Protein AF-A0A4Q5WA92-F1 (afdb_monomer_lite)

Sequence (61 aa):
MAPAKAHVLPDQLAANLKVWFVGTAAGPRSAAERAYYAHPGNRFWRAVHEAGITPRQFAPH

Foldseek 3Di:
DDDADLQDQDDDDDPPDPDDDDDDGADPQCSVVSWRQQPPPRCVQVVCVVVVVDVDRDHTD

Radius of gyration: 12.57 Å; chains: 1; bounding box: 30×17×33 Å

pLDDT: mean 89.81, std 10.94, range [53.72, 98.31]

Secondary structure (DSSP, 8-state):
-PPPPTTPPPP---TT-S-----S---HHHHHHT-TT-STT--HHHHHHHTTSSSS-----

Structure (mmCIF, N/CA/C/O backbone):
data_AF-A0A4Q5WA92-F1
#
_entry.id   AF-A0A4Q5WA92-F1
#
loop_
_atom_site.group_PDB
_atom_site.id
_atom_site.type_symbol
_atom_site.label_atom_id
_atom_site.label_alt_id
_atom_site.label_comp_id
_atom_site.label_asym_id
_atom_site.label_entity_id
_atom_site.label_seq_id
_atom_site.pdbx_PDB_ins_code
_atom_site.Cartn_x
_atom_site.Cartn_y
_atom_site.Cartn_z
_atom_site.occupancy
_atom_site.B_iso_or_equiv
_atom_site.auth_seq_id
_atom_site.auth_comp_id
_atom_site.auth_asym_id
_atom_site.auth_atom_id
_atom_site.pdbx_PDB_model_num
ATOM 1 N N . MET A 1 1 ? -15.354 -10.756 -16.819 1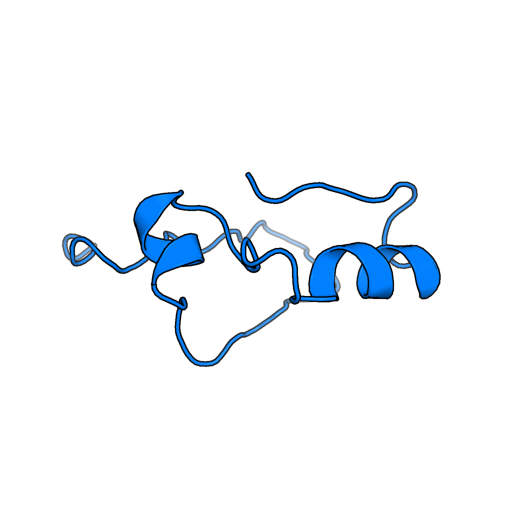.00 54.31 1 MET A N 1
ATOM 2 C CA . MET A 1 1 ? -14.185 -10.001 -16.319 1.00 54.31 1 MET A CA 1
ATOM 3 C C . MET A 1 1 ? -13.078 -10.146 -17.355 1.00 54.31 1 MET A C 1
ATOM 5 O O . MET A 1 1 ? -12.800 -11.277 -17.732 1.00 54.31 1 MET A O 1
ATOM 9 N N . ALA A 1 2 ? -12.555 -9.051 -17.915 1.00 53.72 2 ALA A N 1
ATOM 10 C CA . ALA A 1 2 ? -11.483 -9.122 -18.917 1.00 53.72 2 ALA A CA 1
ATOM 11 C C . ALA A 1 2 ? -10.184 -9.643 -18.268 1.00 53.72 2 ALA A C 1
ATOM 13 O O . ALA A 1 2 ? -9.978 -9.384 -17.079 1.00 53.72 2 ALA A O 1
ATOM 14 N N . PRO A 1 3 ? -9.315 -10.371 -18.993 1.00 56.34 3 PRO A N 1
ATOM 15 C CA . PRO A 1 3 ? -8.062 -10.848 -18.421 1.00 56.34 3 PRO A CA 1
ATOM 16 C C . PRO A 1 3 ? -7.193 -9.655 -18.009 1.00 56.34 3 PRO A C 1
ATOM 18 O O . PRO A 1 3 ? -6.979 -8.727 -18.794 1.00 56.34 3 PRO A O 1
ATOM 21 N N . ALA A 1 4 ? -6.696 -9.670 -16.771 1.00 60.31 4 ALA A N 1
ATOM 22 C CA . ALA A 1 4 ? -5.745 -8.673 -16.303 1.00 60.31 4 ALA A CA 1
ATOM 23 C C . ALA A 1 4 ? -4.487 -8.734 -17.184 1.00 60.31 4 ALA A C 1
ATOM 25 O O . ALA A 1 4 ? -3.923 -9.809 -17.407 1.00 60.31 4 ALA A O 1
ATOM 26 N N . LYS A 1 5 ? -4.045 -7.585 -17.713 1.00 66.31 5 LYS A N 1
ATOM 27 C CA . LYS A 1 5 ? -2.746 -7.494 -18.400 1.00 66.31 5 LYS A CA 1
ATOM 28 C C . LYS A 1 5 ? -1.655 -7.950 -17.425 1.00 66.31 5 LYS A C 1
ATOM 30 O O . LYS A 1 5 ? -1.787 -7.717 -16.231 1.00 66.31 5 LYS A O 1
ATOM 35 N N . ALA A 1 6 ? -0.558 -8.528 -17.919 1.00 67.00 6 ALA A N 1
ATOM 36 C CA . ALA A 1 6 ? 0.504 -9.131 -17.094 1.00 67.00 6 ALA A CA 1
ATOM 37 C C . ALA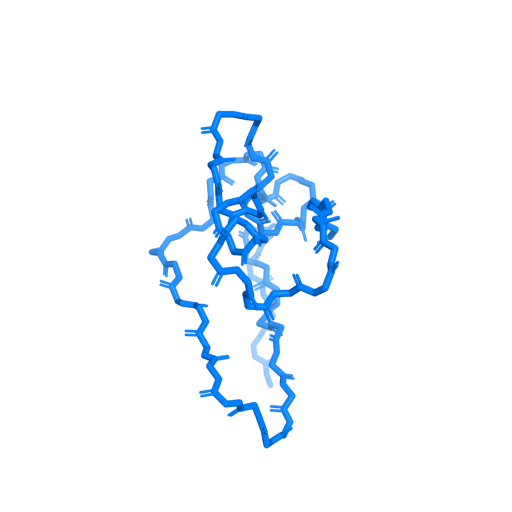 A 1 6 ? 1.105 -8.219 -15.996 1.00 67.00 6 ALA A C 1
ATOM 39 O O . ALA A 1 6 ? 1.763 -8.714 -15.086 1.00 67.00 6 ALA A O 1
ATOM 40 N N . HIS A 1 7 ? 0.872 -6.906 -16.068 1.00 72.75 7 HIS A N 1
ATOM 41 C CA . HIS A 1 7 ? 1.352 -5.895 -15.120 1.00 72.75 7 HIS A CA 1
ATOM 42 C C . HIS A 1 7 ? 0.243 -5.270 -14.255 1.00 72.75 7 HIS A C 1
ATOM 44 O O . HIS A 1 7 ? 0.510 -4.347 -13.489 1.00 72.75 7 HIS A O 1
ATOM 50 N N . VAL A 1 8 ? -1.003 -5.727 -14.402 1.00 82.75 8 VAL A N 1
ATOM 51 C CA . VAL A 1 8 ? -2.155 -5.260 -13.628 1.00 82.75 8 VAL A CA 1
ATOM 52 C C . VAL A 1 8 ? -2.356 -6.217 -12.461 1.00 82.75 8 VAL A C 1
ATOM 54 O O . VAL A 1 8 ? -2.625 -7.401 -12.657 1.00 82.75 8 VAL A O 1
ATOM 57 N N . LEU A 1 9 ? -2.205 -5.694 -11.248 1.00 89.56 9 LEU A N 1
ATOM 58 C CA . LEU A 1 9 ? -2.536 -6.421 -10.029 1.00 89.56 9 LEU A CA 1
ATOM 59 C C . LEU A 1 9 ? -4.062 -6.429 -9.853 1.00 89.56 9 LEU A C 1
ATOM 61 O O . LEU A 1 9 ? -4.717 -5.457 -10.237 1.00 89.56 9 LEU A O 1
ATOM 65 N N . PRO A 1 10 ? -4.636 -7.510 -9.302 1.00 90.12 10 PRO A N 1
ATOM 66 C CA . PRO A 1 10 ? -6.050 -7.540 -8.967 1.00 90.12 10 PRO A CA 1
ATOM 67 C C . PRO A 1 10 ? -6.343 -6.593 -7.799 1.00 90.12 10 PRO A C 1
ATOM 69 O O . PRO A 1 10 ? -5.588 -6.556 -6.824 1.00 90.12 10 PRO A O 1
ATOM 72 N N . ASP A 1 11 ? -7.472 -5.890 -7.872 1.00 91.12 11 ASP A N 1
ATOM 73 C CA . ASP A 1 11 ? -7.944 -5.044 -6.778 1.00 91.12 11 ASP A CA 1
ATOM 74 C C . ASP A 1 11 ? -8.154 -5.869 -5.499 1.00 91.12 11 ASP A C 1
ATOM 76 O O . ASP A 1 11 ? -8.771 -6.936 -5.513 1.00 91.12 11 ASP A O 1
ATOM 80 N N . GLN A 1 12 ? -7.658 -5.349 -4.375 1.00 90.44 12 GLN A N 1
ATOM 81 C CA . GLN A 1 12 ? -7.801 -5.956 -3.050 1.00 90.44 12 GLN A CA 1
ATOM 82 C C . GLN A 1 12 ? -8.909 -5.238 -2.281 1.00 90.44 12 GLN A C 1
ATOM 84 O O . GLN A 1 12 ? -8.654 -4.352 -1.465 1.00 90.44 12 GLN A O 1
ATOM 89 N N . LEU A 1 13 ? -10.157 -5.594 -2.589 1.00 92.69 13 LEU A N 1
ATOM 90 C CA . LEU A 1 13 ? -11.348 -4.980 -2.007 1.00 92.69 13 LEU A CA 1
ATOM 91 C C . LEU A 1 13 ? -12.230 -6.028 -1.327 1.00 92.69 13 LEU A C 1
ATOM 93 O O . LEU A 1 13 ? -12.360 -7.161 -1.785 1.00 92.69 13 LEU A O 1
ATOM 97 N N . ALA A 1 14 ? -12.867 -5.617 -0.236 1.00 92.56 14 ALA A N 1
ATOM 98 C CA . ALA A 1 14 ? -13.835 -6.407 0.506 1.00 92.56 14 ALA A CA 1
ATOM 99 C C . ALA A 1 14 ? -15.099 -5.576 0.764 1.00 92.56 14 ALA A C 1
ATOM 101 O O . ALA A 1 14 ? -15.078 -4.342 0.724 1.00 92.56 14 ALA A O 1
ATOM 102 N N . ALA A 1 15 ? -16.211 -6.253 1.047 1.00 95.81 15 ALA A N 1
ATOM 103 C CA . ALA A 1 15 ? -17.426 -5.573 1.475 1.00 95.81 15 ALA A CA 1
ATOM 104 C C . ALA A 1 15 ? -17.194 -4.833 2.807 1.00 95.81 15 ALA A C 1
ATOM 106 O O . ALA A 1 15 ? -16.436 -5.292 3.660 1.00 95.81 15 ALA A O 1
ATOM 107 N N . ASN A 1 16 ? -17.887 -3.705 2.997 1.00 95.06 16 ASN A N 1
ATOM 108 C CA . ASN A 1 16 ? -17.898 -2.925 4.245 1.00 95.06 16 ASN A CA 1
ATOM 109 C C . ASN A 1 16 ? -16.535 -2.351 4.685 1.00 95.06 16 ASN A C 1
ATOM 111 O O . ASN A 1 16 ? -16.323 -2.060 5.864 1.00 95.06 16 ASN A O 1
ATOM 115 N N . LEU A 1 17 ? -15.605 -2.160 3.748 1.00 94.56 17 LEU A N 1
ATOM 116 C CA . LEU A 1 17 ? -14.367 -1.426 4.000 1.00 94.56 17 LEU A CA 1
ATOM 117 C C . LEU A 1 17 ? -14.661 0.039 4.367 1.00 94.56 17 LEU A C 1
ATOM 119 O O . LEU A 1 17 ? -15.436 0.713 3.694 1.00 94.56 17 LEU A O 1
ATOM 123 N N . LYS A 1 18 ? -13.987 0.544 5.406 1.00 94.12 18 LYS A N 1
ATOM 124 C CA . LYS A 1 18 ? -14.103 1.943 5.863 1.00 94.12 18 LYS A CA 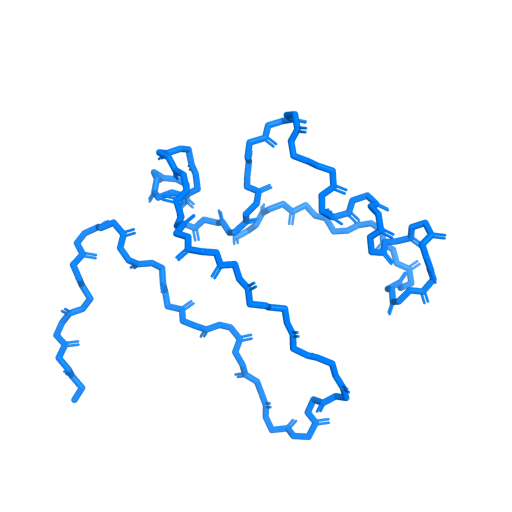1
ATOM 125 C C . LYS A 1 18 ? -13.193 2.912 5.100 1.00 94.12 18 LYS A C 1
ATOM 127 O O . LYS A 1 18 ? -13.463 4.105 5.077 1.00 94.12 18 LYS A O 1
ATOM 132 N N . VAL A 1 19 ? -12.101 2.406 4.523 1.00 93.19 19 VAL A N 1
ATOM 133 C CA . VAL A 1 19 ? -11.067 3.182 3.820 1.00 93.19 19 VAL A CA 1
ATOM 134 C C . VAL A 1 19 ? -10.550 2.363 2.645 1.00 93.19 19 VAL A C 1
ATOM 136 O O . VAL A 1 19 ? -10.257 1.179 2.818 1.00 93.19 19 VAL A O 1
ATOM 139 N N . TRP A 1 20 ? -10.438 2.984 1.468 1.00 94.06 20 TRP A N 1
ATOM 140 C CA . TRP A 1 20 ? -9.851 2.393 0.260 1.00 94.06 20 TRP A CA 1
ATOM 141 C C . TRP A 1 20 ? -8.619 3.203 -0.148 1.00 94.06 20 TRP A C 1
ATOM 143 O O . TRP A 1 20 ? -8.659 4.433 -0.156 1.00 94.06 20 TRP A O 1
ATOM 153 N N . PHE A 1 21 ? -7.534 2.521 -0.512 1.00 94.19 21 PHE A N 1
ATOM 154 C CA . PHE A 1 21 ? -6.325 3.160 -1.026 1.00 94.19 21 PHE A CA 1
ATOM 155 C C . PHE A 1 21 ? -6.269 2.996 -2.542 1.00 94.19 21 PHE A C 1
ATOM 157 O O . PHE A 1 21 ? -6.248 1.875 -3.043 1.00 94.19 21 PHE A O 1
ATOM 164 N N . VAL A 1 22 ? -6.234 4.114 -3.268 1.00 94.25 22 VAL A N 1
ATOM 165 C CA . VAL A 1 22 ? -6.190 4.127 -4.736 1.00 94.25 22 VAL A CA 1
ATOM 166 C C . VAL A 1 22 ? -4.862 4.730 -5.182 1.00 94.25 22 VAL A C 1
ATOM 168 O O . VAL A 1 22 ? -4.597 5.912 -4.969 1.00 94.25 22 VAL A O 1
ATOM 171 N N . GLY A 1 23 ? -3.994 3.897 -5.756 1.00 90.38 23 GLY A N 1
ATOM 172 C CA . GLY A 1 23 ? -2.758 4.337 -6.407 1.00 90.38 23 GLY A CA 1
ATOM 173 C C . GLY A 1 23 ? -2.987 4.751 -7.864 1.00 90.38 23 GLY A C 1
ATOM 174 O O . GLY A 1 23 ? -4.058 4.538 -8.419 1.00 90.38 23 GLY A O 1
ATOM 175 N N . THR A 1 24 ? -1.964 5.319 -8.506 1.00 89.75 24 THR A N 1
ATOM 176 C CA . THR A 1 24 ? -2.017 5.694 -9.931 1.00 89.75 24 THR A CA 1
ATOM 177 C C . THR A 1 24 ? -1.769 4.497 -10.849 1.00 89.75 24 THR A C 1
ATOM 179 O O . THR A 1 24 ? -2.617 4.138 -11.658 1.00 89.75 24 THR A O 1
ATOM 182 N N . ALA A 1 25 ? -0.605 3.863 -10.719 1.00 88.19 25 ALA A N 1
ATOM 183 C CA . ALA A 1 25 ? -0.231 2.656 -11.443 1.00 88.19 25 ALA A CA 1
ATOM 184 C C . ALA A 1 25 ? 0.745 1.824 -10.605 1.00 88.19 25 ALA A C 1
ATOM 186 O O . ALA A 1 25 ? 1.528 2.364 -9.817 1.00 88.19 25 ALA A O 1
ATOM 187 N N . ALA A 1 26 ? 0.725 0.504 -10.790 1.00 88.31 26 ALA A N 1
ATOM 188 C CA . ALA A 1 26 ? 1.722 -0.362 -10.182 1.00 88.31 26 ALA A CA 1
ATOM 189 C C . ALA A 1 26 ? 3.102 -0.077 -10.796 1.00 88.31 26 ALA A C 1
ATOM 191 O O . ALA A 1 26 ? 3.292 -0.176 -12.008 1.00 88.31 26 ALA A O 1
ATOM 192 N N . GLY A 1 27 ? 4.075 0.274 -9.952 1.00 90.44 27 GLY A N 1
ATOM 193 C CA . GLY A 1 27 ? 5.466 0.396 -10.383 1.00 90.44 27 GLY A CA 1
ATOM 194 C C . GLY A 1 27 ? 6.062 -0.966 -10.781 1.00 90.44 27 GLY A C 1
ATOM 195 O O . GLY A 1 27 ? 5.522 -2.000 -10.382 1.00 90.44 27 GLY A O 1
ATOM 196 N N . PRO A 1 28 ? 7.207 -1.001 -11.490 1.00 90.75 28 PRO A N 1
ATOM 197 C CA . PRO A 1 28 ? 7.781 -2.238 -12.034 1.00 90.75 28 PRO A CA 1
ATOM 198 C C . PRO A 1 28 ? 7.977 -3.351 -10.998 1.00 90.75 28 PRO A C 1
ATOM 200 O O . PRO A 1 28 ? 7.626 -4.499 -11.249 1.00 90.75 28 PRO A O 1
ATOM 203 N N . ARG A 1 29 ? 8.476 -3.004 -9.804 1.00 91.94 29 ARG A N 1
ATOM 204 C CA . ARG A 1 29 ? 8.669 -3.968 -8.712 1.00 91.94 29 ARG A CA 1
ATOM 205 C C . ARG A 1 29 ? 7.349 -4.514 -8.170 1.00 91.94 29 ARG A C 1
ATOM 207 O O . ARG A 1 29 ? 7.226 -5.715 -7.993 1.00 91.94 29 ARG A O 1
ATOM 214 N N . SER A 1 30 ? 6.350 -3.652 -7.981 1.00 93.44 30 SER A N 1
ATOM 215 C CA . SER A 1 30 ? 5.002 -4.080 -7.591 1.00 93.44 30 SER A CA 1
ATOM 216 C C . SER A 1 30 ? 4.357 -4.988 -8.633 1.00 93.44 30 SER A C 1
ATOM 218 O O . SER A 1 30 ? 3.740 -5.980 -8.268 1.00 93.44 30 SER A O 1
ATOM 220 N N . ALA A 1 31 ? 4.531 -4.686 -9.921 1.00 92.38 31 ALA A N 1
ATOM 221 C CA . ALA A 1 31 ? 4.055 -5.536 -11.008 1.00 92.38 31 ALA A CA 1
ATOM 222 C C . ALA A 1 31 ? 4.756 -6.905 -11.024 1.00 92.38 31 ALA A C 1
ATOM 224 O O . ALA A 1 31 ? 4.090 -7.926 -11.178 1.00 92.38 31 ALA A O 1
ATOM 225 N N . ALA A 1 32 ? 6.079 -6.933 -10.835 1.00 91.12 32 ALA A N 1
ATOM 226 C CA . ALA A 1 32 ? 6.867 -8.164 -10.819 1.00 91.12 32 ALA A CA 1
ATOM 227 C C . ALA A 1 32 ? 6.548 -9.058 -9.609 1.00 91.12 32 ALA A C 1
ATOM 229 O O . ALA A 1 32 ? 6.361 -10.260 -9.770 1.00 91.12 32 ALA A O 1
ATOM 230 N N . GLU A 1 33 ? 6.450 -8.469 -8.415 1.00 91.25 33 GLU A N 1
ATOM 231 C CA . GLU A 1 33 ? 6.145 -9.190 -7.170 1.00 91.25 33 GLU A CA 1
ATOM 232 C C . GLU A 1 33 ? 4.643 -9.454 -6.988 1.00 91.25 33 GLU A C 1
ATOM 234 O O . GLU A 1 33 ? 4.259 -10.191 -6.089 1.00 91.25 33 GLU A O 1
ATOM 239 N N . ARG A 1 34 ? 3.791 -8.868 -7.843 1.00 91.50 34 ARG A N 1
ATOM 240 C CA . ARG A 1 34 ? 2.321 -8.876 -7.725 1.00 91.50 34 ARG A CA 1
ATOM 241 C C . ARG A 1 34 ? 1.804 -8.354 -6.380 1.00 91.50 34 ARG A C 1
ATOM 243 O O . ARG A 1 34 ? 0.686 -8.668 -5.991 1.00 91.50 34 ARG A O 1
ATOM 250 N N . ALA A 1 35 ? 2.585 -7.479 -5.752 1.00 92.88 35 ALA A N 1
ATOM 251 C CA . ALA A 1 35 ? 2.314 -6.886 -4.453 1.00 92.88 35 ALA A CA 1
ATOM 252 C C . ALA A 1 35 ? 2.239 -5.354 -4.541 1.00 92.88 35 ALA A C 1
ATOM 254 O O . ALA A 1 35 ? 3.139 -4.690 -5.078 1.00 92.88 35 ALA A O 1
ATOM 255 N N . TYR A 1 36 ? 1.184 -4.746 -3.996 1.00 94.69 36 TYR A N 1
ATOM 256 C CA . TYR A 1 36 ? 1.058 -3.285 -3.991 1.00 94.69 36 TYR A CA 1
ATOM 257 C C . TYR A 1 36 ? 2.094 -2.633 -3.064 1.00 94.69 36 TYR A C 1
ATOM 259 O O . TYR A 1 36 ? 2.367 -3.099 -1.957 1.00 94.69 36 TYR A O 1
ATOM 267 N N . TYR A 1 37 ? 2.657 -1.512 -3.529 1.00 95.50 37 TYR A N 1
ATOM 268 C CA . TYR A 1 37 ? 3.634 -0.702 -2.793 1.00 95.50 37 TYR A CA 1
ATOM 269 C C . TYR A 1 37 ? 4.909 -1.465 -2.381 1.00 95.50 37 TYR A C 1
ATOM 271 O O . TYR A 1 37 ? 5.463 -1.232 -1.311 1.00 95.50 37 TYR A O 1
ATOM 279 N N . ALA A 1 38 ? 5.400 -2.355 -3.248 1.00 95.44 38 ALA A N 1
ATOM 280 C CA . ALA A 1 38 ? 6.485 -3.291 -2.943 1.00 95.44 38 ALA A CA 1
ATOM 281 C C . ALA A 1 38 ? 7.905 -2.712 -3.041 1.00 95.44 38 ALA A C 1
ATOM 283 O O . ALA A 1 38 ? 8.883 -3.330 -2.626 1.00 95.44 38 ALA A O 1
ATOM 284 N N . HIS A 1 39 ? 8.053 -1.512 -3.602 1.00 94.62 39 HIS A N 1
ATOM 285 C CA . HIS A 1 39 ? 9.362 -0.877 -3.689 1.00 94.62 39 HIS A CA 1
ATOM 286 C C . HIS A 1 39 ? 9.903 -0.543 -2.281 1.00 94.62 39 HIS A C 1
ATOM 288 O O . HIS A 1 39 ? 9.174 0.091 -1.528 1.00 94.62 39 HIS A O 1
ATOM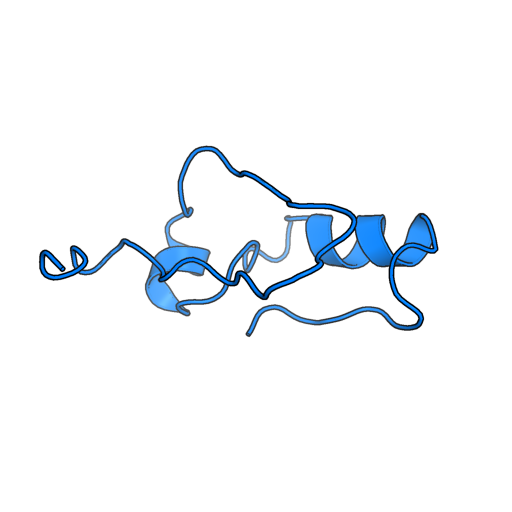 294 N N . PRO A 1 40 ? 11.170 -0.851 -1.920 1.00 90.75 40 PRO A N 1
ATOM 295 C CA . PRO A 1 40 ? 11.703 -0.612 -0.567 1.00 90.75 40 PRO A CA 1
ATOM 296 C C . PRO A 1 40 ? 11.655 0.853 -0.118 1.00 90.75 40 PRO A C 1
ATOM 298 O O . PRO A 1 40 ? 11.479 1.153 1.055 1.00 90.75 40 PRO A O 1
ATOM 301 N N . GLY A 1 41 ? 11.795 1.779 -1.071 1.00 94.38 41 GLY A N 1
ATOM 302 C CA . GLY A 1 41 ? 11.627 3.216 -0.827 1.00 94.38 41 GLY A CA 1
ATOM 303 C C . GLY A 1 41 ? 10.169 3.676 -0.671 1.00 94.38 41 GLY A C 1
ATOM 304 O O . GLY A 1 41 ? 9.931 4.835 -0.332 1.00 94.38 41 GLY A O 1
ATOM 305 N N . ASN A 1 42 ? 9.185 2.812 -0.938 1.00 96.12 42 ASN A N 1
ATOM 306 C CA . ASN A 1 42 ? 7.779 3.143 -0.760 1.00 96.12 42 ASN A CA 1
ATOM 307 C C . ASN A 1 42 ? 7.419 3.082 0.730 1.00 96.12 42 ASN A C 1
ATOM 309 O O . ASN A 1 42 ? 7.610 2.068 1.393 1.00 96.12 42 ASN A O 1
ATOM 313 N N . ARG A 1 43 ? 6.882 4.183 1.260 1.00 96.44 43 ARG A N 1
ATOM 314 C CA . ARG A 1 43 ? 6.550 4.304 2.685 1.00 96.44 43 ARG A CA 1
ATOM 315 C C . ARG A 1 43 ? 5.138 3.850 3.034 1.00 96.44 43 ARG A C 1
ATOM 317 O O . ARG A 1 43 ? 4.798 3.918 4.205 1.00 96.44 43 ARG A O 1
ATOM 324 N N . PHE A 1 44 ? 4.326 3.419 2.068 1.00 96.62 44 PHE A N 1
ATOM 325 C CA . PHE A 1 44 ? 2.895 3.165 2.260 1.00 96.62 44 PHE A CA 1
ATOM 326 C C . PHE A 1 44 ? 2.601 2.306 3.494 1.00 96.62 44 PHE A C 1
ATOM 328 O O . PHE A 1 44 ? 1.943 2.770 4.419 1.00 96.62 44 PHE A O 1
ATOM 335 N N . TRP A 1 45 ? 3.158 1.095 3.556 1.00 96.31 45 TRP A N 1
ATOM 336 C CA . TRP A 1 45 ? 2.874 0.160 4.645 1.00 96.31 45 TRP A CA 1
ATOM 337 C C . TRP A 1 45 ? 3.343 0.660 6.013 1.00 96.31 45 TRP A C 1
ATOM 339 O O . TRP A 1 45 ? 2.678 0.418 7.020 1.00 96.31 45 TRP A O 1
ATOM 349 N N . ARG A 1 46 ? 4.455 1.403 6.045 1.00 97.56 46 ARG A N 1
ATOM 350 C CA . ARG A 1 46 ? 4.949 2.050 7.262 1.00 97.56 46 ARG A CA 1
ATOM 351 C C . ARG A 1 46 ? 4.030 3.194 7.690 1.00 97.56 46 ARG A C 1
ATOM 353 O O . ARG A 1 46 ? 3.625 3.238 8.841 1.00 97.56 46 ARG A O 1
ATOM 360 N N . ALA A 1 47 ? 3.644 4.064 6.759 1.00 97.75 47 ALA A N 1
ATOM 361 C CA . ALA A 1 47 ? 2.791 5.219 7.024 1.00 97.75 47 ALA A CA 1
ATOM 362 C C . ALA A 1 47 ? 1.390 4.814 7.506 1.00 97.75 47 ALA A C 1
ATOM 364 O O . ALA A 1 47 ? 0.863 5.426 8.427 1.00 97.75 47 ALA A O 1
ATOM 365 N N . VAL A 1 48 ? 0.800 3.762 6.929 1.00 97.12 48 VAL A N 1
ATOM 366 C CA . VAL A 1 48 ? -0.497 3.218 7.370 1.00 97.12 48 VAL A CA 1
ATOM 367 C C . VAL A 1 48 ? -0.423 2.733 8.824 1.00 97.12 48 VAL A C 1
ATOM 369 O O . VAL A 1 48 ? -1.346 2.976 9.603 1.00 97.12 48 VAL A O 1
ATOM 372 N N . HIS A 1 49 ? 0.684 2.093 9.206 1.00 97.69 49 HIS A N 1
ATOM 373 C CA . HIS A 1 49 ? 0.898 1.651 10.580 1.00 97.69 49 HIS A CA 1
ATOM 374 C C . HIS A 1 49 ? 1.187 2.814 11.539 1.00 97.69 49 HIS A C 1
ATOM 376 O O . HIS A 1 49 ? 0.548 2.901 12.583 1.00 97.69 49 HIS A O 1
ATOM 382 N N . GLU A 1 50 ? 2.092 3.729 11.177 1.00 98.31 50 GLU A N 1
ATOM 383 C CA . GLU A 1 50 ? 2.434 4.920 11.974 1.00 98.31 50 GLU A CA 1
ATOM 384 C C . GLU A 1 50 ? 1.213 5.831 12.196 1.00 98.31 50 GLU A C 1
ATOM 386 O O . GLU A 1 50 ? 1.088 6.451 13.248 1.00 98.31 50 GLU A O 1
ATOM 391 N N . ALA A 1 51 ? 0.274 5.868 11.245 1.00 97.69 51 ALA A N 1
ATOM 392 C CA . ALA A 1 51 ? -1.000 6.577 11.372 1.00 97.69 51 ALA A CA 1
ATOM 393 C C . ALA A 1 51 ? -2.048 5.841 12.235 1.00 97.69 51 ALA A C 1
ATOM 395 O O . ALA A 1 51 ? -3.146 6.359 12.433 1.00 97.69 51 ALA A O 1
ATOM 396 N N . GLY A 1 52 ? -1.756 4.628 12.716 1.00 97.38 52 GLY A N 1
ATOM 397 C CA . GLY A 1 52 ? -2.669 3.831 13.541 1.00 97.38 52 GLY A CA 1
ATOM 398 C C . GLY A 1 52 ? -3.839 3.192 12.783 1.00 97.38 52 GLY A C 1
ATOM 399 O O . GLY A 1 52 ? -4.775 2.706 13.413 1.00 97.38 52 GLY A O 1
ATOM 400 N N . ILE A 1 53 ? -3.806 3.163 11.444 1.00 96.12 53 ILE A N 1
ATOM 401 C CA . ILE A 1 53 ? -4.871 2.555 10.621 1.00 96.12 53 ILE A CA 1
ATOM 402 C C . ILE A 1 53 ? -4.831 1.025 10.734 1.00 96.12 53 ILE A C 1
ATOM 404 O O . ILE A 1 53 ? -5.872 0.368 10.699 1.00 96.12 53 ILE A O 1
ATOM 408 N N . THR A 1 54 ? -3.635 0.449 10.887 1.00 95.75 54 THR A N 1
ATOM 409 C CA . THR A 1 54 ? -3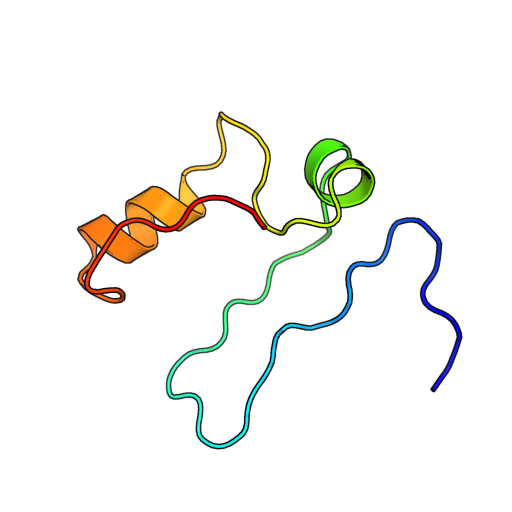.442 -0.990 11.090 1.00 95.75 54 THR A CA 1
ATOM 410 C C . THR A 1 54 ? -2.733 -1.294 12.413 1.00 95.75 54 THR A C 1
ATOM 412 O O . THR A 1 54 ? -1.779 -0.600 12.774 1.00 95.75 54 THR A O 1
ATOM 415 N N . PRO A 1 55 ? -3.115 -2.383 13.114 1.00 96.88 55 PRO A N 1
ATOM 416 C CA . PRO A 1 55 ? -2.548 -2.732 14.424 1.00 96.88 55 PRO A CA 1
ATOM 417 C C . PRO A 1 55 ? -1.082 -3.182 14.355 1.00 96.88 55 PRO A C 1
ATOM 419 O O . PRO A 1 55 ? -0.389 -3.217 15.364 1.00 96.88 55 PRO A O 1
ATOM 422 N N . ARG A 1 56 ? -0.606 -3.540 13.160 1.00 97.44 56 ARG A N 1
ATOM 423 C CA . ARG A 1 56 ? 0.784 -3.896 12.879 1.00 97.44 56 ARG A CA 1
ATOM 424 C C . ARG A 1 56 ? 1.209 -3.328 11.534 1.00 97.44 56 ARG A C 1
ATOM 426 O O . ARG A 1 56 ? 0.359 -3.051 10.680 1.00 97.44 56 ARG A O 1
ATOM 433 N N . GLN A 1 57 ? 2.516 -3.239 11.325 1.00 97.25 57 GLN A N 1
ATOM 434 C CA . GLN A 1 57 ? 3.073 -2.994 10.003 1.00 97.25 57 GLN A CA 1
ATOM 435 C C . GLN A 1 57 ? 2.934 -4.255 9.144 1.00 97.25 57 GLN A C 1
ATOM 437 O O . GLN A 1 57 ? 3.372 -5.343 9.523 1.00 97.25 57 GLN A O 1
ATOM 442 N N . PHE A 1 58 ? 2.290 -4.113 7.991 1.00 95.31 58 PHE A N 1
ATOM 443 C CA . PHE A 1 58 ? 2.241 -5.159 6.975 1.00 95.31 58 PHE A CA 1
ATOM 444 C C . PHE A 1 58 ? 3.464 -5.065 6.058 1.00 95.31 58 PHE A C 1
ATOM 446 O O . PHE A 1 58 ? 4.126 -4.029 5.994 1.00 95.31 58 PHE A O 1
ATOM 453 N N . ALA A 1 59 ? 3.773 -6.159 5.367 1.00 93.81 59 ALA A N 1
ATOM 454 C CA . ALA A 1 59 ? 4.739 -6.144 4.278 1.00 93.81 59 ALA A CA 1
ATOM 455 C C . ALA A 1 59 ? 3.976 -6.225 2.943 1.00 93.81 59 ALA A C 1
ATOM 457 O O . AL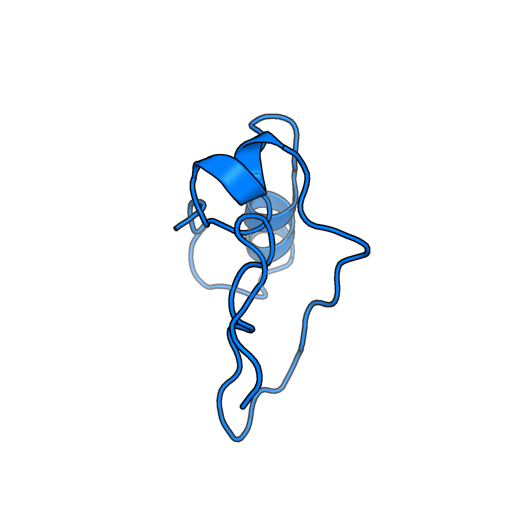A A 1 59 ? 2.791 -6.550 2.941 1.00 93.81 59 ALA A O 1
ATOM 458 N N . PRO A 1 60 ? 4.612 -5.913 1.810 1.00 92.12 60 PRO A N 1
ATOM 459 C CA . PRO A 1 60 ? 4.017 -6.159 0.502 1.00 92.12 60 PRO A CA 1
ATOM 460 C C . PRO A 1 60 ? 3.767 -7.664 0.307 1.00 92.12 60 PRO A C 1
ATOM 462 O O . PRO A 1 60 ? 4.645 -8.475 0.620 1.00 92.12 60 PRO A O 1
ATOM 465 N N . HIS A 1 61 ? 2.575 -8.026 -0.173 1.00 81.81 61 HIS A N 1
ATOM 466 C CA . HIS A 1 61 ? 2.143 -9.399 -0.460 1.00 81.81 61 HIS A CA 1
ATOM 467 C C . HIS A 1 61 ? 1.342 -9.440 -1.759 1.00 81.81 61 HIS A C 1
ATOM 469 O O . HIS A 1 61 ? 0.655 -8.423 -2.032 1.00 81.81 61 HIS A O 1
#